Protein AF-A0A9N7YK12-F1 (afdb_monomer)

Radius of gyration: 19.91 Å; Cα contacts (8 Å, |Δi|>4): 40; chains: 1; bounding box: 51×38×53 Å

Organism: Pleuronectes platessa (NCBI:txid8262)

Structure (mmCIF, N/CA/C/O backbone):
data_AF-A0A9N7YK12-F1
#
_entry.id   AF-A0A9N7YK12-F1
#
loop_
_atom_site.group_PDB
_atom_site.id
_atom_site.type_symbol
_atom_site.label_atom_id
_atom_site.label_alt_id
_atom_site.label_comp_id
_atom_site.label_asym_id
_atom_site.label_entity_id
_atom_site.label_seq_id
_atom_site.pdbx_PDB_ins_code
_atom_site.Cartn_x
_atom_site.Cartn_y
_atom_site.Cartn_z
_atom_site.occupancy
_atom_site.B_iso_or_equiv
_atom_site.auth_seq_id
_atom_site.auth_comp_id
_atom_site.auth_asym_id
_atom_site.auth_atom_id
_atom_site.pdbx_PDB_model_num
ATOM 1 N N . MET A 1 1 ? -22.667 -28.094 21.375 1.00 49.59 1 MET A N 1
ATOM 2 C CA . MET A 1 1 ? -22.892 -26.655 21.116 1.00 49.59 1 MET A CA 1
ATOM 3 C C . MET A 1 1 ? -21.672 -25.814 21.495 1.00 49.59 1 MET A C 1
ATOM 5 O O . MET A 1 1 ? -21.750 -24.608 21.383 1.00 49.59 1 MET A O 1
ATOM 9 N N . GLU A 1 2 ? -20.560 -26.433 21.909 1.00 50.69 2 GLU A N 1
ATOM 10 C CA . GLU A 1 2 ? -19.308 -25.736 22.256 1.00 50.69 2 GLU A CA 1
ATOM 11 C C . GLU A 1 2 ? -18.183 -26.032 21.247 1.00 50.69 2 GLU A C 1
ATOM 13 O O . GLU A 1 2 ? -17.101 -25.487 21.364 1.00 50.69 2 GLU A O 1
ATOM 18 N N . GLU A 1 3 ? -18.437 -26.865 20.231 1.00 48.72 3 GLU A N 1
ATOM 19 C CA . GLU A 1 3 ? -17.436 -27.246 19.219 1.00 48.72 3 GLU A CA 1
ATOM 20 C C . GLU A 1 3 ? -17.472 -26.352 17.962 1.00 48.72 3 GLU A C 1
ATOM 22 O O . GLU A 1 3 ? -16.656 -26.529 17.067 1.00 48.72 3 GLU A O 1
ATOM 27 N N . GLU A 1 4 ? -18.397 -25.385 17.879 1.00 50.19 4 GLU A N 1
ATOM 28 C CA . GLU A 1 4 ? -18.494 -24.449 16.740 1.00 50.19 4 GLU A CA 1
ATOM 29 C C . GLU A 1 4 ? -17.712 -23.139 16.957 1.00 50.19 4 GLU A C 1
ATOM 31 O O . GLU A 1 4 ? -17.522 -22.382 16.009 1.00 50.19 4 GLU A O 1
ATOM 36 N N . GLU A 1 5 ? -17.222 -22.867 18.172 1.00 51.22 5 GLU A N 1
ATOM 37 C CA . GLU A 1 5 ? -16.472 -21.633 18.477 1.00 51.22 5 GLU A CA 1
ATOM 38 C C . GLU A 1 5 ? -14.967 -21.752 18.161 1.00 51.22 5 GLU A C 1
ATOM 40 O O . GLU A 1 5 ? -14.302 -20.745 17.911 1.00 51.22 5 GLU A O 1
ATOM 45 N N . ASP A 1 6 ? -14.430 -22.974 18.091 1.00 42.50 6 ASP A N 1
ATOM 46 C CA . ASP A 1 6 ? -12.998 -23.215 17.861 1.00 42.50 6 ASP A CA 1
ATOM 47 C C . ASP A 1 6 ? -12.576 -23.087 16.376 1.00 42.50 6 ASP A C 1
ATOM 49 O O . ASP A 1 6 ? -11.410 -22.801 16.090 1.00 42.50 6 ASP A O 1
ATOM 53 N N . GLU A 1 7 ? -13.498 -23.215 15.408 1.00 50.47 7 GLU A N 1
ATOM 54 C CA . GLU A 1 7 ? -13.182 -23.043 13.974 1.00 50.47 7 GLU A CA 1
ATOM 55 C C . GLU A 1 7 ? -13.077 -21.564 13.544 1.00 50.47 7 GLU A C 1
ATOM 57 O O . GLU A 1 7 ? -12.353 -21.237 12.595 1.00 50.47 7 GLU A O 1
ATOM 62 N N . GLU A 1 8 ? -13.730 -20.634 14.254 1.00 50.88 8 GLU A N 1
ATOM 63 C CA . GLU A 1 8 ? -13.628 -19.196 13.954 1.00 50.88 8 GLU A CA 1
ATOM 64 C C . GLU A 1 8 ? -12.262 -18.605 14.360 1.00 50.88 8 GLU A C 1
ATOM 66 O O . GLU A 1 8 ? -11.783 -17.642 13.745 1.00 50.88 8 GLU A O 1
ATOM 71 N N . GLU A 1 9 ? -11.580 -19.215 15.336 1.00 46.09 9 GLU A N 1
ATOM 72 C CA . GLU A 1 9 ? -10.301 -18.727 15.864 1.00 46.09 9 GLU A CA 1
ATOM 73 C C . GLU A 1 9 ? -9.095 -19.097 14.965 1.00 46.09 9 GLU A C 1
ATOM 75 O O . GLU A 1 9 ? -8.122 -18.333 14.862 1.00 46.09 9 GLU A O 1
ATOM 80 N N . GLU A 1 10 ? -9.148 -20.222 14.236 1.00 45.44 10 GLU A N 1
ATOM 81 C CA . GLU A 1 10 ? -8.108 -20.582 13.253 1.00 45.44 10 GLU A CA 1
ATOM 82 C C . GLU A 1 10 ? -8.106 -19.636 12.037 1.00 45.44 10 GLU A C 1
ATOM 84 O O . GLU A 1 10 ? -7.036 -19.255 11.538 1.00 45.44 10 GLU A O 1
ATOM 89 N N . GLY A 1 11 ? -9.282 -19.146 11.625 1.00 40.84 11 GLY A N 1
ATOM 90 C CA . GLY A 1 11 ? -9.432 -18.140 10.566 1.00 40.84 11 GLY A CA 1
ATOM 91 C C . GLY A 1 11 ? -8.873 -16.756 10.936 1.00 40.84 11 GLY A C 1
ATOM 92 O O . GLY A 1 11 ? -8.478 -15.977 10.057 1.00 40.84 11 GLY A O 1
ATOM 93 N N . GLU A 1 12 ? -8.772 -16.431 12.228 1.00 46.41 12 GLU A N 1
ATOM 94 C CA . GLU A 1 12 ? -8.114 -15.209 12.707 1.00 46.41 12 GLU A CA 1
ATOM 95 C C . GLU A 1 12 ? -6.589 -15.331 12.763 1.00 46.41 12 GLU A C 1
ATOM 97 O O . GLU A 1 12 ? -5.878 -14.366 12.451 1.00 46.41 12 GLU A O 1
ATOM 102 N N . LYS A 1 13 ? -6.060 -16.520 13.063 1.00 41.09 13 LYS A N 1
ATOM 103 C CA . LYS A 1 13 ? -4.611 -16.787 13.080 1.00 41.09 13 LYS A CA 1
ATOM 104 C C . LYS A 1 13 ? -4.011 -16.857 11.669 1.00 41.09 13 LYS A C 1
ATOM 106 O O . LYS A 1 13 ? -2.854 -16.465 11.484 1.00 41.09 13 LYS A O 1
ATOM 111 N N . GLU A 1 14 ? -4.786 -17.210 10.639 1.00 43.88 14 GLU A N 1
ATOM 112 C CA . GLU A 1 14 ? -4.330 -17.121 9.240 1.00 43.88 14 GLU A CA 1
ATOM 113 C C . GLU A 1 14 ? -4.098 -15.660 8.785 1.00 43.88 14 GLU A C 1
ATOM 115 O O . GLU A 1 14 ? -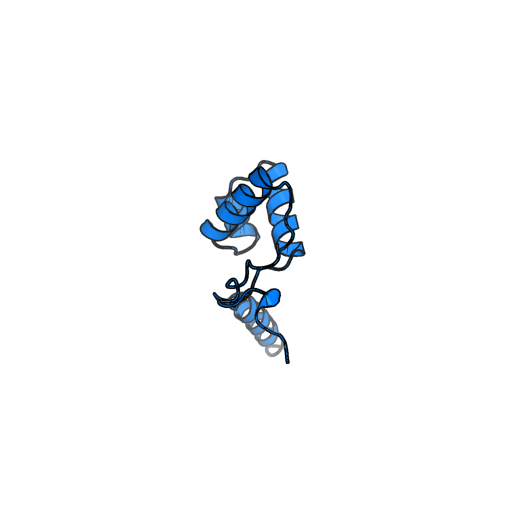3.202 -15.381 7.975 1.00 43.88 14 GLU A O 1
ATOM 120 N N . LYS A 1 15 ? -4.797 -14.685 9.392 1.00 47.00 15 LYS A N 1
ATOM 121 C CA . LYS A 1 15 ? -4.618 -13.240 9.127 1.00 47.00 15 LYS A CA 1
ATOM 122 C C . LYS A 1 15 ? -3.261 -12.697 9.600 1.00 47.00 15 LY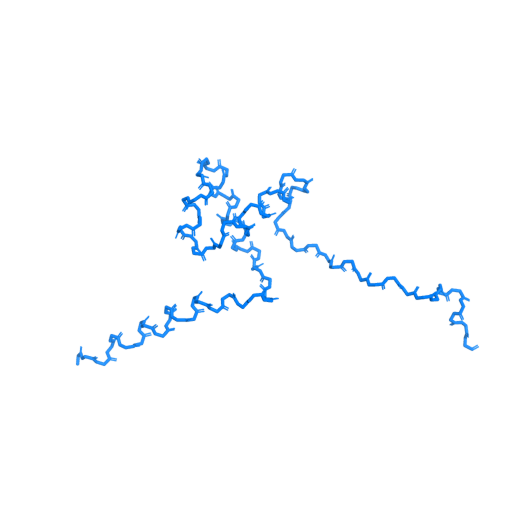S A C 1
ATOM 124 O O . LYS A 1 15 ? -2.779 -11.707 9.047 1.00 47.00 15 LYS A O 1
ATOM 129 N N . LEU A 1 16 ? -2.590 -13.361 10.549 1.00 44.53 16 LEU A N 1
ATOM 130 C CA . LEU A 1 16 ? -1.215 -13.035 10.970 1.00 44.53 16 LEU A CA 1
ATOM 131 C C . LEU A 1 16 ? -0.150 -13.505 9.964 1.00 44.53 16 LEU A C 1
ATOM 133 O O . LEU A 1 16 ? 1.024 -13.140 10.072 1.00 44.53 16 LEU A O 1
ATOM 137 N N . ARG A 1 17 ? -0.544 -14.269 8.939 1.00 49.62 17 ARG A N 1
ATOM 138 C CA . ARG A 1 17 ? 0.356 -14.846 7.938 1.00 49.62 17 ARG A CA 1
ATOM 139 C C . ARG A 1 17 ? 0.374 -14.059 6.627 1.00 49.62 17 ARG A C 1
ATOM 141 O O . ARG A 1 17 ? 0.628 -14.638 5.568 1.00 49.62 17 ARG A O 1
ATOM 148 N N . ILE A 1 18 ? 0.235 -12.728 6.662 1.00 53.81 18 ILE A N 1
ATOM 149 C CA . ILE A 1 18 ? 0.874 -11.899 5.623 1.00 53.81 18 ILE A CA 1
ATOM 150 C C . ILE A 1 18 ? 2.384 -12.058 5.836 1.00 53.81 18 ILE A C 1
ATOM 152 O O . ILE A 1 18 ? 3.047 -11.252 6.487 1.00 53.81 18 ILE A O 1
ATOM 156 N N . MET A 1 19 ? 2.912 -13.189 5.357 1.00 52.66 19 MET A N 1
ATOM 157 C CA . MET A 1 19 ? 4.320 -13.543 5.411 1.00 52.66 19 MET A CA 1
ATOM 158 C C . MET A 1 19 ? 5.100 -12.332 4.919 1.00 52.66 19 MET A C 1
ATOM 160 O O . MET A 1 19 ? 4.791 -11.800 3.854 1.00 52.66 19 MET A O 1
ATOM 164 N N . LYS A 1 20 ? 6.123 -11.924 5.675 1.00 57.28 20 LYS A N 1
ATOM 165 C CA . LYS A 1 20 ? 7.007 -10.771 5.409 1.00 57.28 20 LYS A CA 1
ATOM 166 C C . LYS A 1 20 ? 7.532 -10.698 3.957 1.00 57.28 20 LYS A C 1
ATOM 168 O O . LYS A 1 20 ? 8.050 -9.668 3.540 1.00 57.28 20 LYS A O 1
ATOM 173 N N . THR A 1 21 ? 7.424 -11.797 3.212 1.00 58.28 21 THR A N 1
ATOM 174 C CA . THR A 1 21 ? 7.923 -12.026 1.856 1.00 58.28 21 THR A CA 1
ATOM 175 C C . THR A 1 21 ? 6.840 -12.113 0.771 1.00 58.28 21 THR A C 1
ATOM 177 O O . THR A 1 21 ? 7.183 -12.016 -0.409 1.00 58.28 21 THR A O 1
ATOM 180 N N . LYS A 1 22 ? 5.555 -12.296 1.118 1.00 72.62 22 LYS A N 1
ATOM 181 C CA . LYS A 1 22 ? 4.463 -12.385 0.136 1.00 72.62 22 LYS A CA 1
ATOM 182 C C . LYS A 1 22 ? 3.957 -10.990 -0.215 1.00 72.62 22 LYS A C 1
ATOM 184 O O . LYS A 1 22 ? 3.674 -10.165 0.650 1.00 72.62 22 LYS A O 1
ATOM 189 N N . GLU A 1 23 ? 3.865 -10.719 -1.511 1.00 78.31 23 GLU A N 1
ATOM 190 C CA . GLU A 1 23 ? 3.367 -9.440 -2.001 1.00 78.31 23 GLU A CA 1
ATOM 191 C C . GLU A 1 23 ? 1.860 -9.323 -1.749 1.00 78.31 23 GLU A C 1
ATOM 193 O O . GLU A 1 23 ? 1.104 -10.259 -2.001 1.00 78.31 23 GLU A O 1
ATOM 198 N N . LEU A 1 24 ? 1.418 -8.153 -1.278 1.00 81.75 24 LEU A N 1
ATOM 199 C CA . LEU A 1 24 ? -0.007 -7.850 -1.139 1.00 81.75 24 LEU A CA 1
ATOM 200 C C . LEU A 1 24 ? -0.709 -7.943 -2.492 1.00 81.75 24 LEU A C 1
ATOM 202 O O . LEU A 1 24 ? -0.216 -7.367 -3.471 1.00 81.75 24 LEU A O 1
ATOM 206 N N . THR A 1 25 ? -1.875 -8.589 -2.507 1.00 86.81 25 THR A N 1
ATOM 207 C CA . THR A 1 25 ? -2.733 -8.696 -3.689 1.00 86.81 25 THR A CA 1
ATOM 208 C C . THR A 1 25 ? -3.195 -7.315 -4.154 1.00 86.81 25 THR A C 1
ATOM 210 O O . THR A 1 25 ? -3.316 -6.374 -3.362 1.00 86.81 25 THR A O 1
ATOM 213 N N . LYS A 1 26 ? -3.471 -7.181 -5.459 1.00 87.56 26 LYS A N 1
ATOM 214 C CA . LYS A 1 26 ? -3.930 -5.913 -6.049 1.00 87.56 26 LYS A CA 1
ATOM 215 C C . LYS A 1 26 ? -5.206 -5.407 -5.368 1.00 87.56 26 LYS A C 1
ATOM 217 O O . LYS A 1 26 ? -5.272 -4.240 -5.013 1.00 87.56 26 LYS A O 1
ATOM 222 N N . GLN A 1 27 ? -6.145 -6.307 -5.074 1.00 88.25 27 GLN A N 1
ATOM 223 C CA . GLN A 1 27 ? -7.406 -5.976 -4.402 1.00 88.25 27 GLN A CA 1
ATOM 224 C C . GLN A 1 27 ? -7.199 -5.296 -3.043 1.00 88.25 27 GLN A C 1
ATOM 226 O O . GLN A 1 27 ? -7.905 -4.350 -2.708 1.00 88.25 27 GLN A O 1
ATOM 231 N N . VAL A 1 28 ? -6.221 -5.747 -2.251 1.00 89.50 28 VAL A N 1
ATOM 232 C CA . VAL A 1 28 ? -5.944 -5.134 -0.944 1.00 89.50 28 VAL A CA 1
ATOM 233 C C . VAL A 1 28 ? -5.349 -3.734 -1.109 1.00 89.50 28 VAL A C 1
ATOM 235 O O . VAL A 1 28 ? -5.674 -2.836 -0.338 1.00 89.50 28 VAL A O 1
ATOM 238 N N . ARG A 1 29 ? -4.518 -3.517 -2.133 1.00 91.44 29 ARG A N 1
ATOM 239 C CA . ARG A 1 29 ? -3.950 -2.194 -2.440 1.00 91.44 29 ARG A CA 1
ATOM 240 C C . ARG A 1 29 ? -4.995 -1.229 -2.982 1.00 91.44 29 ARG A C 1
ATOM 242 O O . ARG A 1 29 ? -4.986 -0.073 -2.579 1.00 91.44 29 ARG A O 1
ATOM 249 N N . ASP A 1 30 ? -5.904 -1.714 -3.824 1.00 92.81 30 ASP A N 1
ATOM 250 C CA . ASP A 1 30 ? -7.036 -0.937 -4.336 1.00 92.81 30 ASP A CA 1
ATOM 251 C C . ASP A 1 30 ? -7.902 -0.435 -3.168 1.00 92.81 30 ASP A C 1
ATOM 253 O O . ASP A 1 30 ? -8.139 0.762 -3.052 1.00 92.81 30 ASP A O 1
ATOM 257 N N . LYS A 1 31 ? -8.229 -1.311 -2.205 1.00 93.75 31 LYS A N 1
ATOM 258 C CA . LYS A 1 31 ? -8.955 -0.934 -0.974 1.00 93.75 31 LYS A CA 1
ATOM 259 C C . LYS A 1 31 ? -8.213 0.084 -0.098 1.00 93.75 31 LYS A C 1
ATOM 261 O O . LYS A 1 31 ? -8.852 0.805 0.667 1.00 93.75 31 LYS A O 1
ATOM 266 N N . VAL A 1 32 ? -6.876 0.109 -0.131 1.00 94.31 32 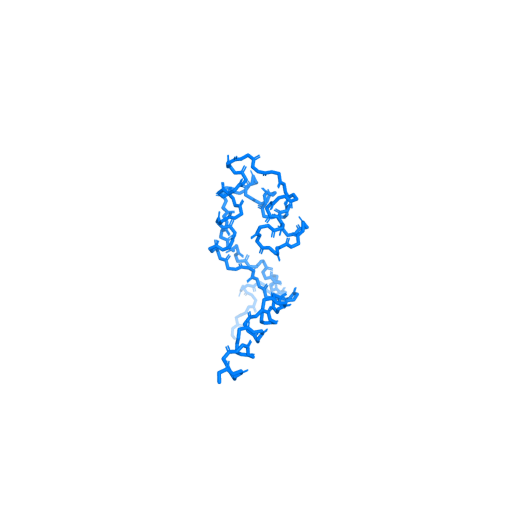VAL A N 1
ATOM 267 C CA . VAL A 1 32 ? -6.075 1.131 0.571 1.00 94.31 32 VAL A CA 1
ATOM 268 C C . VAL A 1 32 ? -6.220 2.480 -0.126 1.00 94.31 32 VAL A C 1
ATOM 270 O O . VAL A 1 32 ? -6.411 3.482 0.558 1.00 94.31 32 VAL A O 1
ATOM 273 N N . VAL A 1 33 ? -6.144 2.503 -1.460 1.00 94.00 33 VAL A N 1
ATOM 274 C CA . VAL A 1 33 ? -6.287 3.730 -2.256 1.00 94.00 33 VAL A CA 1
ATOM 275 C C . VAL A 1 33 ? -7.694 4.300 -2.134 1.00 94.00 33 VAL A C 1
ATOM 277 O O . VAL A 1 33 ? -7.822 5.469 -1.805 1.00 94.00 33 VAL A O 1
ATOM 280 N N . GLU A 1 34 ? -8.731 3.474 -2.254 1.00 94.88 34 GLU A N 1
ATOM 281 C CA . GLU A 1 34 ? -10.130 3.894 -2.096 1.00 94.88 34 GLU A CA 1
ATOM 282 C C . GLU A 1 34 ? -10.364 4.596 -0.746 1.00 94.88 34 GLU A C 1
ATOM 284 O O . GLU A 1 34 ? -10.917 5.693 -0.675 1.00 94.88 34 GLU A O 1
ATOM 289 N N . LYS A 1 35 ? -9.861 4.006 0.348 1.00 95.00 35 LYS A N 1
ATOM 290 C CA . LYS A 1 35 ? -9.947 4.619 1.682 1.00 95.00 35 LYS A CA 1
ATOM 291 C C . LYS A 1 35 ? -9.123 5.903 1.802 1.00 95.00 35 LYS A C 1
ATOM 293 O O . LYS A 1 35 ? -9.515 6.806 2.539 1.00 95.00 35 LYS A O 1
ATOM 298 N N . TYR A 1 36 ? -7.980 5.974 1.125 1.00 94.50 36 TYR A N 1
ATOM 299 C CA . TYR A 1 36 ? -7.133 7.163 1.105 1.00 94.50 36 TYR A CA 1
ATOM 300 C C . TYR A 1 36 ? -7.792 8.319 0.340 1.00 94.50 36 TYR A C 1
ATOM 302 O O . TYR A 1 36 ? -7.798 9.444 0.835 1.00 94.50 36 TYR A O 1
ATOM 310 N N . GLU A 1 37 ? -8.400 8.041 -0.815 1.00 94.38 37 GLU A N 1
ATOM 311 C CA . GLU A 1 37 ? -9.172 9.013 -1.600 1.00 94.38 37 GLU A CA 1
ATOM 312 C C . GLU A 1 37 ? -10.420 9.490 -0.848 1.00 94.38 37 GLU A C 1
ATOM 314 O O . GLU A 1 37 ? -10.758 10.668 -0.909 1.00 94.38 37 GLU A O 1
ATOM 319 N N . ALA A 1 38 ? -11.026 8.626 -0.027 1.00 95.06 38 ALA A N 1
ATOM 320 C CA . ALA A 1 38 ? -12.081 9.005 0.916 1.00 95.06 38 ALA A CA 1
ATOM 321 C C . ALA A 1 38 ? -11.600 9.908 2.080 1.00 95.06 38 ALA A C 1
ATOM 323 O O . ALA A 1 38 ? -12.384 10.245 2.967 1.00 95.06 38 ALA A O 1
ATOM 324 N N . GLY A 1 39 ? -10.315 10.283 2.128 1.00 94.19 39 GLY A N 1
ATOM 325 C CA . GLY A 1 39 ? -9.755 11.190 3.134 1.00 94.19 39 GLY A CA 1
ATOM 326 C C . GLY A 1 39 ? -9.464 10.540 4.490 1.00 94.19 39 GLY A C 1
ATOM 327 O O . GLY A 1 39 ? -9.227 11.240 5.481 1.00 94.19 39 GLY A O 1
ATOM 328 N N . LEU A 1 40 ? -9.467 9.205 4.582 1.00 94.06 40 LEU A N 1
ATOM 329 C CA . LEU A 1 40 ? -9.096 8.516 5.817 1.00 94.06 40 LEU A CA 1
ATOM 330 C C . LEU A 1 40 ? -7.583 8.612 6.043 1.00 94.06 40 LEU A C 1
ATOM 332 O O . LEU A 1 40 ? -6.775 8.319 5.168 1.00 94.06 40 LEU A O 1
ATOM 336 N N . GLY A 1 41 ? -7.181 8.974 7.262 1.00 94.12 41 GLY A N 1
ATOM 337 C CA . GLY A 1 41 ? -5.764 9.005 7.625 1.00 94.12 41 GLY A CA 1
ATOM 338 C C . GLY A 1 41 ? -5.137 7.607 7.708 1.00 94.12 41 GLY A C 1
ATOM 339 O O . GLY A 1 41 ? -5.789 6.649 8.132 1.00 94.12 41 GLY A O 1
ATOM 340 N N . ASP A 1 42 ? -3.835 7.508 7.419 1.00 93.50 42 ASP A N 1
ATOM 341 C CA . ASP A 1 42 ? -3.060 6.253 7.370 1.00 93.50 42 ASP A CA 1
ATOM 342 C C . ASP A 1 42 ? -3.285 5.328 8.580 1.00 93.50 42 ASP A C 1
ATOM 344 O O . ASP A 1 42 ? -3.400 4.111 8.437 1.00 93.50 4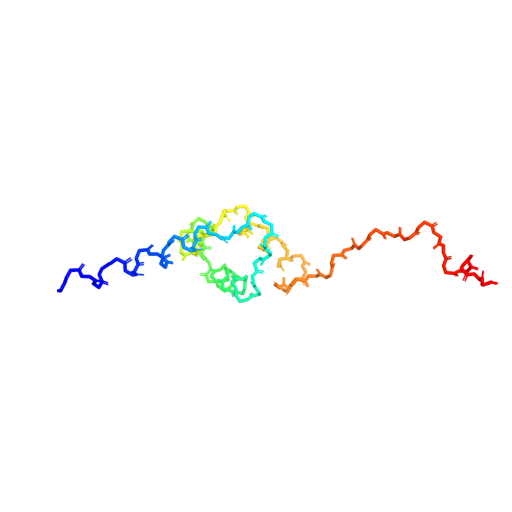2 ASP A O 1
ATOM 348 N N . LYS A 1 43 ? -3.380 5.900 9.792 1.00 94.44 43 LYS A N 1
ATOM 349 C CA . LYS A 1 43 ? -3.604 5.144 11.038 1.00 94.44 43 LYS A CA 1
ATOM 350 C C . LYS A 1 43 ? -4.967 4.452 11.077 1.00 94.44 43 LYS A C 1
ATOM 352 O O . LYS A 1 43 ? -5.066 3.339 11.589 1.00 94.44 43 LYS A O 1
ATOM 357 N N . LYS A 1 44 ? -6.007 5.096 10.540 1.00 94.75 44 LYS A N 1
ATOM 358 C CA . LYS A 1 44 ? -7.359 4.525 10.463 1.00 94.75 44 LYS A CA 1
ATOM 359 C C . LYS A 1 44 ? -7.401 3.394 9.436 1.00 94.75 44 LYS A C 1
ATOM 361 O O . LYS A 1 44 ? -7.936 2.332 9.732 1.00 94.75 44 LYS A O 1
ATOM 366 N N . ILE A 1 45 ? -6.752 3.585 8.286 1.00 94.31 45 ILE A N 1
ATOM 367 C CA . ILE A 1 45 ? -6.639 2.563 7.234 1.00 94.31 45 ILE A CA 1
ATOM 368 C C . ILE A 1 45 ? -5.883 1.330 7.749 1.00 94.31 45 ILE A C 1
ATOM 370 O O . ILE A 1 45 ? -6.309 0.202 7.516 1.00 94.31 45 ILE A O 1
ATOM 374 N N . SER A 1 46 ? -4.799 1.546 8.500 1.00 90.62 46 SER A N 1
ATOM 375 C CA . SER A 1 46 ? -3.986 0.483 9.106 1.00 90.62 46 SER A CA 1
ATOM 376 C C . SER A 1 46 ? -4.792 -0.409 10.033 1.00 90.62 46 SER A C 1
ATOM 378 O O . SER A 1 46 ? -4.760 -1.625 9.869 1.00 90.62 46 SER A O 1
ATOM 380 N N . ARG A 1 47 ? -5.569 0.191 10.940 1.00 91.25 47 ARG A N 1
ATOM 381 C CA . ARG A 1 47 ? -6.452 -0.549 11.849 1.00 91.25 47 ARG A CA 1
ATOM 382 C C . ARG A 1 47 ? -7.574 -1.267 11.102 1.00 91.25 47 ARG A C 1
ATOM 384 O O . ARG A 1 47 ? -7.842 -2.421 11.392 1.00 91.25 47 ARG A O 1
ATOM 391 N N . ALA A 1 48 ? -8.186 -0.614 10.114 1.00 90.06 48 ALA A N 1
ATOM 392 C CA . ALA A 1 48 ? -9.303 -1.187 9.364 1.00 90.06 48 ALA A CA 1
ATOM 393 C C . ALA A 1 48 ? -8.905 -2.382 8.481 1.00 90.06 48 ALA A C 1
ATOM 395 O O . ALA A 1 48 ? -9.728 -3.252 8.221 1.00 90.06 48 ALA A O 1
ATOM 396 N N . LEU A 1 49 ? -7.670 -2.403 7.971 1.00 88.19 49 LEU A N 1
ATOM 397 C CA . LEU A 1 49 ? -7.190 -3.448 7.062 1.00 88.19 49 LEU A CA 1
ATOM 398 C C . LEU A 1 49 ? -6.172 -4.400 7.707 1.00 88.19 49 LEU A C 1
ATOM 400 O O . LEU A 1 49 ? -5.722 -5.322 7.035 1.00 88.19 49 LEU A O 1
ATOM 404 N N . ASN A 1 50 ? -5.792 -4.181 8.971 1.00 88.31 50 ASN A N 1
ATOM 405 C CA . ASN A 1 50 ? -4.701 -4.887 9.658 1.00 88.31 50 ASN A CA 1
ATOM 406 C C . ASN A 1 50 ? -3.377 -4.895 8.865 1.00 88.31 50 ASN A C 1
ATOM 408 O O . ASN A 1 50 ? -2.605 -5.851 8.881 1.00 88.31 50 ASN A O 1
ATOM 412 N N . ILE A 1 51 ? -3.095 -3.797 8.158 1.00 88.31 51 ILE A N 1
ATOM 413 C CA . ILE A 1 51 ? -1.866 -3.618 7.375 1.00 88.31 51 ILE A CA 1
ATOM 414 C C . ILE A 1 51 ? -0.932 -2.683 8.133 1.00 88.31 51 ILE A C 1
ATOM 416 O O . ILE A 1 51 ? -1.361 -1.670 8.687 1.00 88.31 51 ILE A O 1
ATOM 420 N N . SER A 1 52 ? 0.369 -2.976 8.111 1.00 89.69 52 SER A N 1
ATOM 421 C CA . SER A 1 52 ? 1.362 -2.103 8.733 1.00 89.69 52 SER A CA 1
ATOM 422 C C . SER A 1 52 ? 1.380 -0.696 8.108 1.00 89.69 52 SER A C 1
ATOM 424 O O . SER A 1 52 ? 1.227 -0.518 6.895 1.00 89.69 52 SER A O 1
ATOM 426 N N . LEU A 1 53 ? 1.623 0.324 8.936 1.00 91.75 53 LEU A N 1
ATOM 427 C CA . LEU A 1 53 ? 1.684 1.724 8.495 1.00 91.75 53 LEU A CA 1
ATOM 428 C C . LEU A 1 53 ? 2.735 1.959 7.404 1.00 91.75 53 LEU A C 1
ATOM 430 O O . LEU A 1 53 ? 2.514 2.755 6.493 1.00 91.75 53 LEU A O 1
ATOM 434 N N . SER A 1 54 ? 3.879 1.276 7.482 1.00 92.25 54 SER A N 1
ATOM 435 C CA . SER A 1 54 ? 4.948 1.395 6.486 1.00 92.25 54 SER A CA 1
ATOM 436 C C . SER A 1 54 ? 4.498 0.892 5.116 1.00 92.25 54 SER A C 1
ATOM 438 O O . SER A 1 54 ? 4.821 1.504 4.093 1.00 92.25 54 SER A O 1
ATOM 440 N N . THR A 1 55 ? 3.701 -0.175 5.083 1.00 90.50 55 THR A N 1
ATOM 441 C CA . THR A 1 55 ? 3.122 -0.704 3.850 1.00 90.50 55 THR A CA 1
ATOM 442 C C . THR A 1 55 ? 2.089 0.250 3.256 1.00 90.50 55 THR A C 1
ATOM 444 O O . THR A 1 55 ? 2.160 0.526 2.062 1.00 90.50 55 THR A O 1
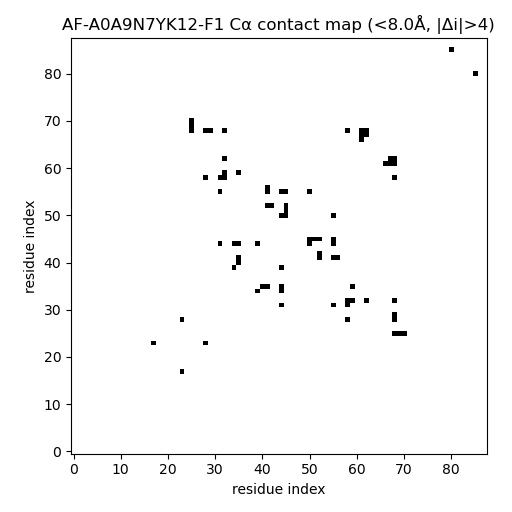ATOM 447 N N . ILE A 1 56 ? 1.200 0.827 4.072 1.00 92.75 56 ILE A N 1
ATOM 448 C CA . ILE A 1 56 ? 0.217 1.827 3.611 1.00 92.75 56 ILE A CA 1
ATOM 449 C C . ILE A 1 56 ? 0.919 3.043 3.007 1.00 92.75 56 ILE A C 1
ATOM 451 O O . ILE A 1 56 ? 0.638 3.412 1.869 1.00 92.75 56 ILE A O 1
ATOM 455 N N . LYS A 1 57 ? 1.912 3.600 3.709 1.00 94.12 57 LYS A N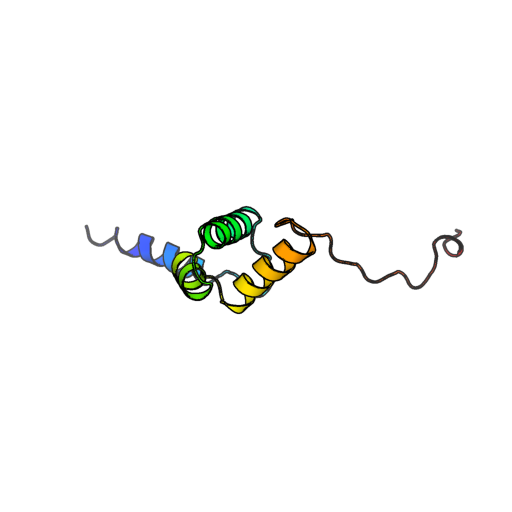 1
ATOM 456 C CA . LYS A 1 57 ? 2.712 4.720 3.193 1.00 9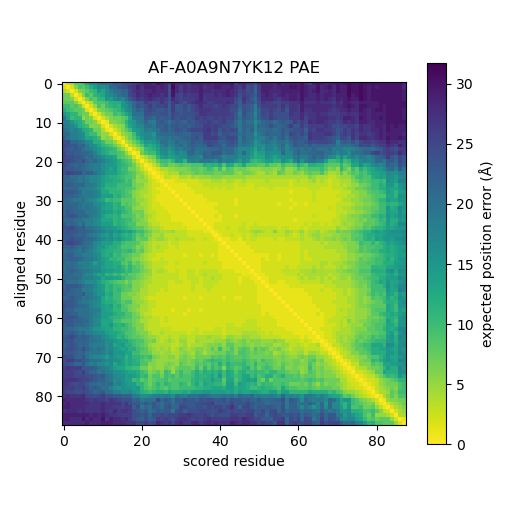4.12 57 LYS A CA 1
ATOM 457 C C . LYS A 1 57 ? 3.418 4.374 1.885 1.00 94.12 57 LYS A C 1
ATOM 459 O O . LYS A 1 57 ? 3.493 5.208 0.988 1.00 94.12 57 LYS A O 1
ATOM 464 N N . SER A 1 58 ? 3.925 3.148 1.762 1.00 92.50 58 SER A N 1
ATOM 465 C CA . SER A 1 58 ? 4.580 2.683 0.535 1.00 92.50 58 SER A CA 1
ATOM 466 C C . SER A 1 58 ? 3.603 2.569 -0.636 1.00 92.50 58 SER A C 1
ATOM 468 O O . SER A 1 58 ? 3.969 2.927 -1.754 1.00 92.50 58 SER A O 1
ATOM 470 N N . ILE A 1 59 ? 2.373 2.105 -0.388 1.00 92.44 59 ILE A N 1
ATOM 471 C CA . ILE A 1 59 ? 1.306 2.038 -1.397 1.00 92.44 59 ILE A CA 1
ATOM 472 C C . ILE A 1 59 ? 0.924 3.450 -1.845 1.00 92.44 59 ILE A C 1
ATOM 474 O O . ILE A 1 59 ? 0.977 3.726 -3.037 1.00 92.44 59 ILE A O 1
ATOM 478 N N . ILE A 1 60 ? 0.629 4.356 -0.906 1.00 93.56 60 ILE A N 1
ATOM 479 C CA . ILE A 1 60 ? 0.232 5.740 -1.215 1.00 93.56 60 ILE A CA 1
ATOM 480 C C . ILE A 1 60 ? 1.338 6.465 -1.987 1.00 93.56 60 ILE A C 1
ATOM 482 O O . ILE A 1 60 ? 1.058 7.140 -2.973 1.00 93.56 60 ILE A O 1
ATOM 486 N N . ARG A 1 61 ? 2.607 6.308 -1.583 1.00 93.88 61 ARG A N 1
ATOM 487 C CA . ARG A 1 61 ? 3.739 6.937 -2.279 1.00 93.88 61 ARG A CA 1
ATOM 488 C C . ARG A 1 61 ? 3.851 6.458 -3.727 1.00 93.88 61 ARG A C 1
ATOM 490 O O . ARG A 1 61 ? 3.956 7.288 -4.620 1.00 93.88 61 ARG A O 1
ATOM 497 N N . LYS A 1 62 ? 3.770 5.143 -3.961 1.00 91.31 62 LYS A N 1
ATOM 498 C CA . LYS A 1 62 ? 3.792 4.572 -5.317 1.00 91.31 62 LYS A CA 1
ATOM 499 C C . LYS A 1 62 ? 2.579 4.984 -6.142 1.00 91.31 62 LYS A C 1
ATOM 501 O O . LYS A 1 62 ? 2.726 5.262 -7.323 1.00 91.31 62 LYS A O 1
ATOM 506 N N . TRP A 1 63 ? 1.401 5.036 -5.530 1.00 93.19 63 TRP A N 1
ATOM 507 C CA . TRP A 1 63 ? 0.193 5.479 -6.213 1.00 93.19 63 TRP A CA 1
ATOM 508 C C . TRP A 1 63 ? 0.301 6.946 -6.646 1.00 93.19 63 TRP A C 1
ATOM 510 O O . TRP A 1 63 ? -0.015 7.255 -7.785 1.00 93.19 63 TRP A O 1
ATOM 520 N N . LYS A 1 64 ? 0.852 7.830 -5.803 1.00 91.62 64 LYS A N 1
ATOM 521 C CA . LYS A 1 64 ? 1.122 9.230 -6.178 1.00 91.62 64 LYS A CA 1
ATOM 522 C C . LYS A 1 64 ? 2.155 9.378 -7.296 1.00 91.62 64 LYS A C 1
ATOM 524 O O . LYS A 1 64 ? 2.054 10.303 -8.088 1.00 91.62 64 LYS A O 1
ATOM 529 N N . GLU A 1 65 ? 3.158 8.505 -7.328 1.00 93.19 65 GLU A N 1
ATOM 530 C CA . GLU A 1 65 ? 4.256 8.567 -8.300 1.00 93.19 65 GLU A CA 1
ATOM 531 C C . GLU A 1 65 ? 3.873 7.976 -9.663 1.00 93.19 65 GLU A C 1
ATOM 533 O O . GLU A 1 65 ? 4.157 8.570 -10.697 1.00 93.19 65 GLU A O 1
ATOM 538 N N . TYR A 1 66 ? 3.216 6.813 -9.669 1.00 89.00 66 TYR A N 1
ATOM 539 C CA . TYR A 1 66 ? 2.944 6.041 -10.885 1.00 89.00 66 TYR A CA 1
ATOM 540 C C . TYR A 1 66 ? 1.466 6.012 -11.283 1.00 89.00 66 TYR A C 1
ATOM 542 O O . TYR A 1 66 ? 1.151 5.550 -12.374 1.00 89.00 66 TYR A O 1
ATOM 550 N N . GLY A 1 67 ? 0.547 6.414 -10.403 1.00 89.06 67 GLY A N 1
ATOM 551 C CA . GLY A 1 67 ? -0.898 6.305 -10.636 1.00 89.06 67 GLY A CA 1
ATOM 552 C C . GLY A 1 67 ? -1.420 4.866 -10.662 1.00 89.06 67 GLY A C 1
ATOM 553 O O . GLY A 1 67 ? -2.531 4.627 -11.124 1.00 89.06 67 GLY A O 1
ATOM 554 N N . THR A 1 68 ? -0.636 3.881 -10.203 1.00 87.62 68 THR A N 1
ATOM 555 C CA . THR A 1 68 ? -1.020 2.462 -10.267 1.00 87.62 68 THR A CA 1
ATOM 556 C C . THR A 1 68 ? -0.904 1.756 -8.920 1.00 87.62 68 THR A C 1
ATOM 5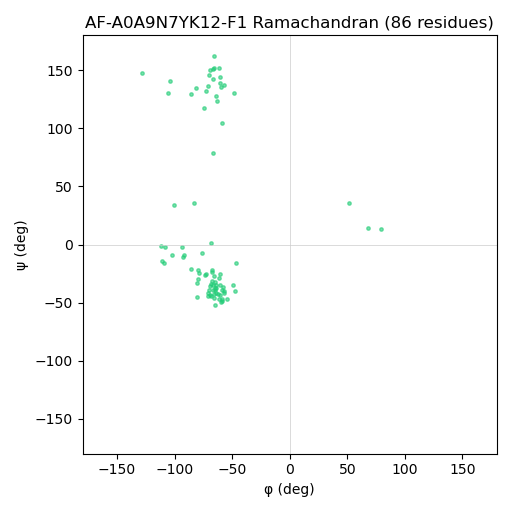58 O O . THR A 1 68 ? -0.034 2.044 -8.097 1.00 87.62 68 THR A O 1
ATOM 561 N N . THR A 1 69 ? -1.787 0.783 -8.708 1.00 85.81 69 THR A N 1
ATOM 562 C CA . THR A 1 69 ? -1.767 -0.159 -7.574 1.00 85.81 69 THR A CA 1
ATOM 563 C C . THR A 1 69 ? -1.222 -1.534 -7.961 1.00 85.81 69 THR A C 1
ATOM 565 O O . THR A 1 69 ? -0.975 -2.382 -7.095 1.00 85.81 69 THR A O 1
ATOM 568 N N . ALA A 1 70 ? -1.024 -1.763 -9.262 1.00 84.00 70 ALA A N 1
ATOM 569 C CA . ALA A 1 70 ? -0.514 -3.008 -9.806 1.00 84.00 70 ALA A CA 1
ATOM 570 C C . ALA A 1 70 ? 0.941 -3.257 -9.379 1.00 84.00 70 ALA A C 1
ATOM 572 O O . ALA A 1 70 ? 1.720 -2.340 -9.115 1.00 84.00 70 ALA A O 1
ATOM 573 N N . ASN A 1 71 ? 1.320 -4.532 -9.308 1.00 78.81 71 ASN A N 1
ATOM 574 C CA . ASN A 1 71 ? 2.716 -4.900 -9.130 1.00 78.81 71 ASN A CA 1
ATOM 575 C C . ASN A 1 71 ? 3.474 -4.680 -10.434 1.00 78.81 71 ASN A C 1
ATOM 577 O O . ASN A 1 71 ? 3.190 -5.339 -11.431 1.00 78.81 71 ASN A O 1
ATOM 581 N N . LEU A 1 72 ? 4.460 -3.784 -10.408 1.00 76.62 72 LEU A N 1
ATOM 582 C CA . LEU A 1 72 ? 5.415 -3.673 -11.501 1.00 76.62 72 LEU A CA 1
ATOM 583 C C . LEU A 1 72 ? 6.332 -4.904 -11.512 1.00 76.62 72 LEU A C 1
ATOM 585 O O . LEU A 1 72 ? 6.672 -5.421 -10.438 1.00 76.62 72 LEU A O 1
ATOM 589 N N . PRO A 1 73 ? 6.762 -5.365 -12.700 1.00 80.56 73 PRO A N 1
ATOM 590 C CA . PRO A 1 73 ? 7.747 -6.427 -12.793 1.00 80.56 73 PRO A CA 1
ATOM 591 C C . PRO A 1 73 ? 9.008 -6.012 -12.036 1.00 80.56 73 PRO A C 1
ATOM 593 O O . PRO A 1 73 ? 9.469 -4.871 -12.122 1.00 80.56 73 PRO A O 1
ATOM 596 N N . ARG A 1 74 ? 9.573 -6.947 -11.271 1.00 80.06 74 ARG A N 1
ATOM 597 C CA . ARG A 1 74 ? 10.835 -6.695 -10.578 1.00 80.06 74 ARG A CA 1
ATOM 598 C C . ARG A 1 74 ? 11.919 -6.486 -11.627 1.00 80.06 74 ARG A C 1
ATOM 600 O O . ARG A 1 74 ? 12.095 -7.327 -12.507 1.00 80.06 74 ARG A O 1
ATOM 607 N N . GLY A 1 75 ? 12.658 -5.385 -11.509 1.00 82.62 75 GLY A N 1
ATOM 608 C CA . GLY A 1 75 ? 13.882 -5.184 -12.273 1.00 82.62 75 GLY A CA 1
ATOM 609 C C . GLY A 1 75 ? 14.847 -6.320 -11.952 1.00 82.62 75 GLY A C 1
ATOM 610 O O . GLY A 1 75 ? 15.399 -6.381 -10.855 1.00 82.62 75 GLY A O 1
ATOM 611 N N . GLY A 1 76 ? 14.981 -7.267 -12.878 1.00 87.06 76 GLY A N 1
ATOM 612 C CA . GLY A 1 76 ? 15.926 -8.364 -12.744 1.00 87.06 76 GLY A CA 1
ATOM 613 C C . GLY A 1 76 ? 17.362 -7.853 -12.781 1.00 87.06 76 GLY A C 1
ATOM 614 O O . GLY A 1 76 ? 17.648 -6.754 -13.259 1.00 87.06 76 GLY A O 1
ATOM 615 N N . ARG A 1 77 ? 18.298 -8.679 -12.310 1.00 87.12 77 ARG A N 1
ATOM 616 C CA . ARG A 1 77 ? 19.723 -8.389 -12.471 1.00 87.12 77 ARG A CA 1
ATOM 617 C C . ARG A 1 77 ? 20.058 -8.367 -13.971 1.00 87.12 77 ARG A C 1
ATOM 6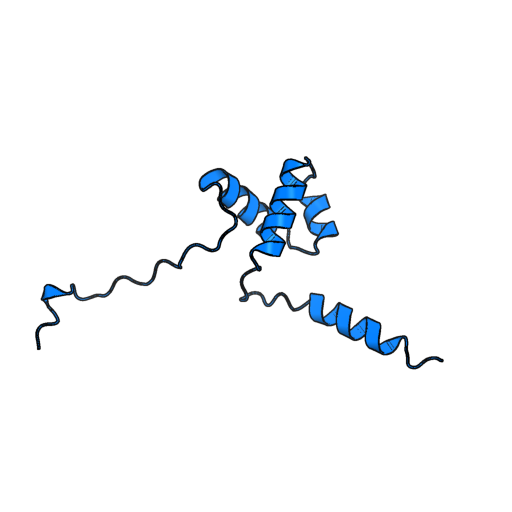19 O O . ARG A 1 77 ? 19.831 -9.383 -14.632 1.00 87.12 77 ARG A O 1
ATOM 626 N N . PRO A 1 78 ? 20.627 -7.277 -14.515 1.00 84.69 78 PRO A N 1
ATOM 627 C CA . PRO A 1 78 ? 21.043 -7.268 -15.908 1.00 84.69 78 PRO A CA 1
ATOM 628 C C . PRO A 1 78 ? 22.110 -8.354 -16.146 1.00 84.69 78 PRO A C 1
ATOM 630 O O . PRO A 1 78 ? 22.988 -8.559 -15.297 1.00 84.69 78 PRO A O 1
ATOM 633 N N . PRO A 1 79 ? 22.048 -9.089 -17.270 1.00 81.50 79 PRO A N 1
ATOM 634 C CA . PRO A 1 79 ? 23.008 -10.145 -17.561 1.00 81.50 79 PRO A CA 1
ATOM 635 C C . PRO A 1 79 ? 24.410 -9.567 -17.802 1.00 81.50 79 PRO A C 1
ATOM 637 O O . PRO A 1 79 ? 24.560 -8.531 -18.444 1.00 81.50 79 PRO A O 1
ATOM 640 N N . LYS A 1 80 ? 25.451 -10.274 -17.330 1.00 81.94 80 LYS A N 1
ATOM 641 C CA . LYS A 1 80 ? 26.863 -9.866 -17.499 1.00 81.94 80 LYS A CA 1
ATOM 642 C C . LYS A 1 80 ? 27.282 -9.762 -18.971 1.00 81.94 80 LYS A C 1
ATOM 644 O O . LYS A 1 80 ? 28.094 -8.917 -19.323 1.00 81.94 80 LYS A O 1
ATOM 649 N N . LEU A 1 81 ? 26.739 -10.635 -19.820 1.00 81.75 81 LEU A N 1
ATOM 650 C CA . LEU A 1 81 ? 27.031 -10.677 -21.249 1.00 81.75 81 LEU A CA 1
ATOM 651 C C . LEU A 1 81 ? 25.849 -10.120 -22.040 1.00 81.75 81 LEU A C 1
ATOM 653 O O . LEU A 1 81 ? 24.706 -10.547 -21.854 1.00 81.75 81 LEU A O 1
ATOM 657 N N . LYS A 1 82 ? 26.143 -9.200 -22.964 1.00 75.81 82 LYS A N 1
ATOM 658 C CA . LYS A 1 82 ? 25.179 -8.726 -23.963 1.00 75.81 82 LYS A CA 1
ATOM 659 C C . LYS A 1 82 ? 24.830 -9.875 -24.918 1.00 75.81 82 LYS A C 1
ATOM 661 O O . LYS A 1 82 ? 25.657 -10.747 -25.180 1.00 75.81 82 LYS A O 1
ATOM 666 N N . SER A 1 83 ? 23.619 -9.854 -25.474 1.00 69.38 83 SER A N 1
ATOM 667 C CA . SER A 1 83 ? 23.108 -10.864 -26.421 1.00 69.38 83 SER A CA 1
ATOM 668 C C . SER A 1 83 ? 24.078 -11.175 -27.571 1.00 69.38 83 SER A C 1
ATOM 670 O O . SER A 1 83 ? 24.213 -12.329 -27.961 1.00 69.38 83 SER A O 1
ATOM 672 N N . ARG A 1 84 ? 24.833 -10.172 -28.044 1.00 68.88 84 ARG A N 1
ATOM 673 C CA . ARG A 1 84 ? 25.838 -10.290 -29.121 1.00 68.88 84 ARG A CA 1
ATOM 674 C C . ARG A 1 84 ? 26.992 -11.264 -28.847 1.00 68.88 84 ARG A C 1
ATOM 676 O O . ARG A 1 84 ? 27.576 -11.764 -29.806 1.00 68.88 84 ARG A O 1
ATOM 683 N N . THR A 1 85 ? 27.324 -11.524 -27.581 1.00 64.44 85 THR A N 1
ATOM 684 C CA . THR A 1 85 ? 28.418 -12.435 -27.188 1.00 64.44 85 THR A CA 1
ATOM 685 C C . THR A 1 85 ? 27.923 -13.871 -26.970 1.00 64.44 85 THR A C 1
ATOM 687 O O . THR A 1 85 ? 28.732 -14.779 -26.856 1.00 64.44 85 THR A O 1
ATOM 690 N N . ARG A 1 86 ? 26.601 -14.116 -26.970 1.00 68.06 86 ARG A N 1
ATOM 691 C CA . ARG A 1 86 ? 25.998 -15.462 -26.861 1.00 68.06 86 ARG A CA 1
ATOM 692 C C . ARG A 1 86 ? 25.921 -16.200 -28.210 1.00 68.06 86 ARG A C 1
ATOM 694 O O . ARG A 1 86 ? 24.924 -16.869 -28.474 1.00 68.06 86 ARG A O 1
ATOM 701 N N . ARG A 1 87 ? 26.898 -16.035 -29.106 1.00 69.00 87 ARG A N 1
ATOM 702 C CA . ARG A 1 87 ? 26.913 -16.812 -30.358 1.00 69.00 87 ARG A CA 1
ATOM 703 C C . ARG A 1 87 ? 27.503 -18.202 -30.100 1.00 69.00 87 ARG A C 1
ATOM 705 O O . ARG A 1 87 ? 28.458 -18.313 -29.341 1.00 69.00 87 ARG A O 1
ATOM 712 N N . LYS A 1 88 ? 26.812 -19.197 -30.666 1.00 61.53 88 LYS A N 1
ATOM 713 C CA . LYS A 1 88 ? 26.980 -20.648 -30.512 1.00 61.53 88 LYS A CA 1
ATOM 714 C C . LYS A 1 88 ? 28.333 -21.126 -31.024 1.00 61.53 88 LYS A C 1
ATOM 716 O O . LYS A 1 88 ? 28.774 -20.559 -32.048 1.00 61.53 88 LYS A O 1
#

Mean predicted aligned error: 12.1 Å

pLDDT: mean 77.84, std 18.04, range [40.84, 95.06]

Foldseek 3Di:
DPVVVVVVVVVVVVLVPPPPPDDDDLVLLVQLVVVVVVVDDLVVNCVVSVNDSVVSVVSVVCCVVPVGSDDDPPPDDDDPDDPVVPDD

Secondary structure (DSSP, 8-state):
--SSSHHHHHHHHHGGG--TTSPPPHHHHHHHHHHHHTT--HHHHHHHHT--HHHHHHHHHHHHHHS--SPPPP-PPPPSS-GGG---

InterPro domains:
  IPR009057 Homedomain-like superfamily [SSF46689] (18-84)
  IPR036388 Winged helix-like DNA-binding domain superfamily [G3DSA:1.10.10.10] (17-71)
  IPR057667 Sleeping Beauty transposase, HTH domain [PF25787] (19-69)

Nearest PDB structures (foldseek):
  1pdn-assembly1_C  TM=8.815E-01  e=9.579E-03  Drosophila melanogaster
  6pax-assembly1_A  TM=9.057E-01  e=1.944E-02  Homo sapiens
  1mdm-assembly1_A  TM=9.104E-01  e=2.682E-02  Homo sapiens
  3tgn-assembly1_A  TM=6.702E-01  e=5.518E-01  Streptococcus pneumoniae D39
  5ffz-assembly1_A-2  TM=5.448E-01  e=1.874E+00  Staphylococcus aureus

Solvent-accessible surface area (backbone atoms only — not comparable to full-atom values): 5754 Å² total; per-residue (Å²): 139,76,77,72,66,64,65,61,54,55,64,56,58,57,67,73,59,72,45,98,82,63,79,82,54,51,69,62,43,46,56,50,50,54,42,43,77,72,67,49,53,67,72,59,52,20,66,76,67,74,43,58,60,69,57,52,53,51,50,53,53,44,29,74,75,69,74,48,63,68,86,73,82,77,86,68,83,80,71,95,66,60,77,86,75,70,70,132

Sequence (88 aa):
MEEEEDEEEEGEKEKLRIMKTKELTKQVRDKVVEKYEAGLGDKKISRALNISLSTIKSIIRKWKEYGTTANLPRGGRPPKLKSRTRRK